Protein AF-A0AAW5ZXC8-F1 (afdb_monomer_lite)

Structure (mmCIF, N/CA/C/O backbone):
data_AF-A0AAW5ZXC8-F1
#
_entry.id   AF-A0AAW5ZXC8-F1
#
loop_
_atom_site.group_PDB
_atom_site.id
_atom_site.type_symbol
_atom_site.label_atom_id
_atom_site.label_alt_id
_atom_site.label_comp_id
_atom_site.label_asym_id
_atom_site.label_entity_id
_atom_site.label_seq_id
_atom_site.pdbx_PDB_ins_code
_atom_site.Cartn_x
_atom_site.Cartn_y
_atom_site.Cartn_z
_atom_site.occupancy
_atom_site.B_iso_or_equiv
_atom_site.auth_seq_id
_atom_site.auth_comp_id
_atom_site.auth_asym_id
_atom_site.auth_atom_id
_atom_site.pdbx_PDB_model_num
ATOM 1 N N . MET A 1 1 ? -8.542 20.300 7.614 1.00 57.69 1 MET A N 1
ATOM 2 C CA . MET A 1 1 ? -8.654 18.977 6.958 1.00 57.69 1 MET A CA 1
ATOM 3 C C . MET A 1 1 ? -8.239 17.897 7.960 1.00 57.69 1 MET A C 1
ATOM 5 O O . MET A 1 1 ? -7.092 17.489 7.976 1.00 57.69 1 MET A O 1
ATOM 9 N N . SER A 1 2 ? -9.147 17.439 8.824 1.00 83.19 2 SER A N 1
ATOM 10 C CA . SER A 1 2 ? -8.755 16.772 10.083 1.00 83.19 2 SER A CA 1
ATOM 11 C C . SER A 1 2 ? -8.271 15.311 9.954 1.00 83.19 2 SER A C 1
ATOM 13 O O . SER A 1 2 ? -7.303 14.927 10.603 1.00 83.19 2 SER A O 1
ATOM 15 N N . LEU A 1 3 ? -8.887 14.486 9.099 1.00 82.62 3 LEU A N 1
ATOM 16 C CA . LEU A 1 3 ? -8.601 13.038 9.065 1.00 82.62 3 LEU A CA 1
ATOM 17 C C . LEU A 1 3 ? -7.239 12.684 8.446 1.00 82.62 3 LEU A C 1
ATOM 19 O O . LEU A 1 3 ? -6.589 11.731 8.871 1.00 82.62 3 LEU A O 1
ATOM 23 N N . ILE A 1 4 ? -6.800 13.444 7.436 1.00 83.00 4 ILE A N 1
ATOM 24 C CA . ILE A 1 4 ? -5.493 13.225 6.797 1.00 83.00 4 ILE A CA 1
ATOM 25 C C . ILE A 1 4 ? -4.369 13.541 7.784 1.00 83.00 4 ILE A C 1
ATOM 27 O O . ILE A 1 4 ? -3.430 12.758 7.896 1.00 83.00 4 ILE A O 1
ATOM 31 N N . GLU A 1 5 ? -4.493 14.645 8.521 1.00 85.25 5 GLU A N 1
ATOM 32 C CA . GLU A 1 5 ? -3.537 15.050 9.555 1.00 85.25 5 GLU A CA 1
ATOM 33 C C . GLU A 1 5 ? -3.473 14.008 10.681 1.00 85.25 5 GLU A C 1
ATOM 35 O O . GLU A 1 5 ? -2.383 13.608 11.079 1.00 85.25 5 GLU A O 1
ATOM 40 N N . GLN A 1 6 ? -4.614 13.472 11.132 1.00 85.50 6 GLN A N 1
ATOM 41 C CA . GLN A 1 6 ? -4.655 12.413 12.153 1.00 85.50 6 GLN A CA 1
ATOM 42 C C . GLN A 1 6 ? -3.902 11.140 11.742 1.00 85.50 6 GLN A C 1
ATOM 44 O O . GLN A 1 6 ? -3.233 10.525 12.568 1.00 85.50 6 GLN A O 1
ATOM 49 N N . MET A 1 7 ? -3.965 10.753 10.465 1.00 87.69 7 MET A N 1
ATOM 50 C CA . MET A 1 7 ? -3.233 9.585 9.953 1.00 87.69 7 MET A CA 1
ATOM 51 C C . MET A 1 7 ? -1.749 9.859 9.669 1.00 87.69 7 MET A C 1
ATOM 53 O O . MET A 1 7 ? -1.017 8.937 9.309 1.00 87.69 7 MET A O 1
ATOM 57 N N . ARG A 1 8 ? -1.310 11.116 9.786 1.00 87.38 8 ARG A N 1
ATOM 58 C CA . ARG A 1 8 ? 0.031 11.599 9.424 1.00 87.38 8 ARG A CA 1
ATOM 59 C C . ARG A 1 8 ? 0.663 12.434 10.543 1.00 87.38 8 ARG A C 1
ATOM 61 O O . ARG A 1 8 ? 1.447 13.339 10.268 1.00 87.38 8 ARG A O 1
ATOM 68 N N . GLU A 1 9 ? 0.317 12.138 11.797 1.00 84.44 9 GLU A N 1
ATOM 69 C CA . GLU A 1 9 ? 0.915 12.768 12.989 1.00 84.44 9 GLU A CA 1
ATOM 70 C C . GLU A 1 9 ? 0.800 14.306 12.979 1.00 84.44 9 GLU A C 1
ATOM 72 O O . GLU A 1 9 ? 1.741 15.034 13.285 1.00 84.44 9 GLU A O 1
ATOM 77 N N . GLY A 1 10 ? -0.361 14.817 12.565 1.00 85.69 10 GLY A N 1
ATOM 78 C CA . GLY A 1 10 ? -0.655 16.250 12.498 1.00 85.69 10 GLY A CA 1
ATOM 79 C C . GLY A 1 10 ? -0.131 16.951 11.244 1.00 85.69 10 GLY A C 1
ATOM 80 O O . GLY A 1 10 ? -0.340 18.150 11.084 1.00 85.69 10 GLY A O 1
ATOM 81 N N . LYS A 1 11 ? 0.536 16.234 10.332 1.00 84.62 11 LYS A N 1
ATOM 82 C CA . LYS A 1 11 ? 1.092 16.808 9.102 1.00 84.62 11 LYS A CA 1
ATOM 83 C C . LYS A 1 11 ? 0.223 16.475 7.899 1.00 84.62 11 LYS A C 1
ATOM 85 O O . LYS A 1 11 ? -0.326 15.387 7.778 1.00 84.62 11 LYS A O 1
ATOM 90 N N . LEU A 1 12 ? 0.191 17.368 6.917 1.00 85.69 12 LEU A N 1
ATOM 91 C CA . LEU A 1 12 ? -0.404 17.048 5.618 1.00 85.69 12 LEU A CA 1
ATOM 92 C C . LEU A 1 12 ? 0.496 16.140 4.773 1.00 85.69 12 LEU A C 1
ATOM 94 O O . LEU A 1 12 ? 0.001 15.483 3.865 1.00 85.69 12 LEU A O 1
ATOM 98 N N . ASN A 1 13 ? 1.797 16.058 5.061 1.00 83.44 13 ASN A N 1
ATOM 99 C CA . ASN A 1 13 ? 2.747 15.221 4.332 1.00 83.44 13 ASN A CA 1
ATOM 100 C C . ASN A 1 13 ? 3.878 14.732 5.251 1.00 83.44 13 ASN A C 1
ATOM 102 O O . ASN A 1 13 ? 4.323 15.465 6.132 1.00 83.44 13 ASN A O 1
ATOM 106 N N . ASN A 1 14 ? 4.377 13.521 4.995 1.00 82.44 14 ASN A N 1
ATOM 107 C CA . ASN A 1 14 ? 5.612 12.997 5.571 1.00 82.44 14 ASN A CA 1
ATOM 108 C C . ASN A 1 14 ? 6.548 12.611 4.415 1.00 82.44 14 ASN A C 1
ATOM 110 O O . ASN A 1 14 ? 6.198 11.757 3.605 1.00 82.44 14 ASN A O 1
ATOM 114 N N . ALA A 1 15 ? 7.697 13.281 4.304 1.00 87.31 15 ALA A N 1
ATOM 115 C CA . ALA A 1 15 ? 8.654 13.063 3.219 1.00 87.31 15 ALA A CA 1
ATOM 116 C C . ALA A 1 15 ? 9.614 11.890 3.479 1.00 87.31 15 ALA A C 1
ATOM 118 O O . ALA A 1 15 ? 10.334 11.490 2.567 1.00 87.31 15 ALA A O 1
ATOM 119 N N . GLU A 1 16 ? 9.621 11.331 4.692 1.00 87.31 16 GLU A N 1
ATOM 120 C CA . GLU A 1 16 ? 10.480 10.202 5.028 1.00 87.31 16 GLU A CA 1
ATOM 121 C C . GLU A 1 16 ? 10.118 8.984 4.173 1.00 87.31 16 GLU A C 1
ATOM 123 O O . GLU A 1 16 ? 8.944 8.612 4.013 1.00 87.31 16 GLU A O 1
ATOM 128 N N . PHE A 1 17 ? 11.154 8.364 3.607 1.00 84.69 17 PHE A N 1
ATOM 129 C CA . PHE A 1 17 ? 11.005 7.174 2.787 1.00 84.69 17 PHE A CA 1
ATOM 130 C C . PHE A 1 17 ? 10.305 6.067 3.584 1.00 84.69 17 PHE A C 1
ATOM 132 O O . PHE A 1 17 ? 10.554 5.869 4.770 1.00 84.69 17 PHE A O 1
ATOM 139 N N . GLY A 1 18 ? 9.364 5.378 2.940 1.00 83.50 18 GLY A N 1
ATOM 140 C CA . GLY A 1 18 ? 8.528 4.369 3.589 1.00 83.50 18 GLY A CA 1
ATOM 141 C C . GLY A 1 18 ? 7.385 4.928 4.444 1.00 83.50 18 GLY A C 1
ATOM 142 O O . GLY A 1 18 ? 6.385 4.238 4.599 1.00 83.50 18 GLY A O 1
ATOM 143 N N . LYS A 1 19 ? 7.437 6.177 4.926 1.00 84.19 19 LYS A N 1
ATOM 144 C CA . LYS A 1 19 ? 6.340 6.764 5.721 1.00 84.19 19 LYS A CA 1
ATOM 145 C C . LYS A 1 19 ? 5.311 7.502 4.879 1.00 84.19 19 LYS A C 1
ATOM 147 O O . LYS A 1 19 ? 4.130 7.491 5.207 1.00 84.19 19 LYS A O 1
ATOM 152 N N . ARG A 1 20 ? 5.717 8.091 3.750 1.00 82.88 20 ARG A N 1
ATOM 153 C CA . ARG A 1 20 ? 4.808 8.878 2.892 1.00 82.88 20 ARG A CA 1
ATOM 154 C C . ARG A 1 20 ? 3.550 8.120 2.450 1.00 82.88 20 ARG A C 1
ATOM 156 O O . ARG A 1 20 ? 2.477 8.713 2.347 1.00 82.88 20 ARG A O 1
ATOM 163 N N . MET A 1 21 ? 3.693 6.824 2.166 1.00 83.69 21 MET A N 1
ATOM 164 C CA . MET A 1 21 ? 2.611 5.959 1.674 1.00 83.69 21 MET A CA 1
ATOM 165 C C . MET A 1 21 ? 1.973 5.086 2.764 1.00 83.69 21 MET A C 1
ATOM 167 O O . MET A 1 21 ? 1.077 4.298 2.465 1.00 83.69 21 MET A O 1
ATOM 171 N N . ILE A 1 22 ? 2.408 5.214 4.020 1.00 86.06 22 ILE A N 1
ATOM 172 C CA . ILE A 1 22 ? 1.900 4.425 5.143 1.00 86.06 22 ILE A CA 1
ATOM 173 C C . ILE A 1 22 ? 1.218 5.377 6.124 1.00 86.06 22 ILE A C 1
ATOM 175 O O . ILE A 1 22 ? 1.861 6.215 6.744 1.00 86.06 22 ILE A O 1
ATOM 179 N N . GLY A 1 23 ? -0.106 5.263 6.244 1.00 86.50 23 GLY A N 1
ATOM 180 C CA . GLY A 1 23 ? -0.857 5.980 7.274 1.00 86.50 23 GLY A CA 1
ATOM 181 C C . GLY A 1 23 ? -0.746 5.285 8.631 1.00 86.50 23 GLY A C 1
ATOM 182 O O . GLY A 1 23 ? -0.681 4.054 8.690 1.00 86.50 23 GLY A O 1
ATOM 183 N N . ASN A 1 24 ? -0.827 6.061 9.707 1.00 88.25 24 ASN A N 1
ATOM 184 C CA . ASN A 1 24 ? -0.851 5.578 11.087 1.00 88.25 24 ASN A CA 1
ATOM 185 C C . ASN 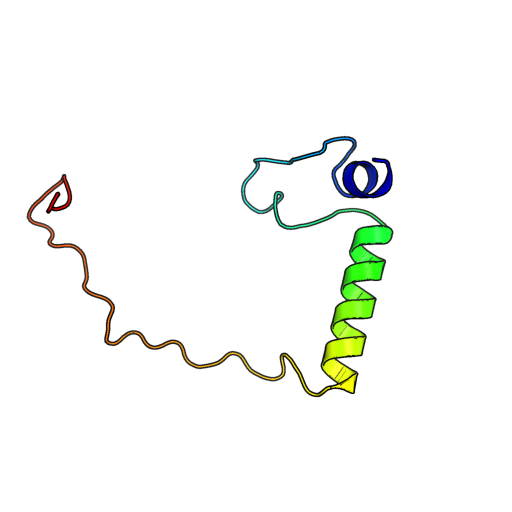A 1 24 ? -2.257 5.716 11.706 1.00 88.25 24 ASN A C 1
ATOM 187 O O . ASN A 1 24 ? -3.126 6.413 11.177 1.00 88.25 24 ASN A O 1
ATOM 191 N N . GLY A 1 25 ? -2.486 5.038 12.832 1.00 90.19 25 GLY A N 1
ATOM 192 C CA . GLY A 1 25 ? -3.715 5.160 13.623 1.00 90.19 25 GLY A CA 1
ATOM 193 C C . GLY A 1 25 ? -4.956 4.458 13.050 1.00 90.19 25 GLY A C 1
ATOM 194 O O . GLY A 1 25 ? -4.921 3.793 12.012 1.00 90.19 25 GLY A O 1
ATOM 195 N N . ILE A 1 26 ? -6.081 4.628 13.752 1.00 92.25 26 ILE A N 1
ATOM 196 C CA . ILE A 1 26 ? -7.312 3.846 13.544 1.00 92.25 26 ILE A CA 1
ATOM 197 C C . ILE A 1 26 ? -7.927 4.021 12.151 1.00 92.25 26 ILE A C 1
ATOM 199 O O . ILE A 1 26 ? -8.437 3.069 11.563 1.00 92.25 26 ILE A O 1
ATOM 203 N N . PHE A 1 27 ? -7.851 5.222 11.576 1.00 91.19 27 PHE A N 1
ATOM 204 C CA . PHE A 1 27 ? -8.402 5.480 10.246 1.00 91.19 27 PHE A CA 1
ATOM 205 C C . PHE A 1 27 ? -7.594 4.793 9.141 1.00 91.19 27 PHE A C 1
ATOM 207 O O . PHE A 1 27 ? -8.187 4.277 8.193 1.00 91.19 27 PHE A O 1
ATOM 214 N N . SER A 1 28 ? -6.267 4.712 9.284 1.00 91.50 28 SER A N 1
ATOM 215 C CA . SER A 1 28 ? -5.419 3.947 8.365 1.00 91.50 28 SER A CA 1
ATOM 216 C C . SER A 1 28 ? -5.785 2.463 8.394 1.00 91.50 28 SER A C 1
ATOM 218 O O . SER A 1 28 ? -5.962 1.830 7.349 1.00 91.50 28 SER A O 1
ATOM 220 N N . GLU A 1 29 ? -5.990 1.914 9.593 1.00 92.50 29 GLU A N 1
ATOM 221 C CA . GLU A 1 29 ? -6.415 0.527 9.771 1.00 92.50 29 GLU A CA 1
ATOM 222 C C . GLU A 1 29 ? -7.816 0.268 9.198 1.00 92.50 29 GLU A C 1
ATOM 224 O O . GLU A 1 29 ? -8.027 -0.711 8.478 1.00 92.50 29 GLU A O 1
ATOM 229 N N . LEU A 1 30 ? -8.761 1.183 9.420 1.00 94.69 30 LEU A N 1
ATOM 230 C CA . LEU A 1 30 ? -10.105 1.105 8.853 1.00 94.69 30 LEU A CA 1
ATOM 231 C C . LEU A 1 30 ? -10.077 1.088 7.317 1.00 94.69 30 LEU A C 1
ATOM 233 O O . LEU A 1 30 ? -10.754 0.265 6.696 1.00 94.69 30 LEU A O 1
ATOM 237 N N . ILE A 1 31 ? -9.285 1.969 6.695 1.00 94.06 31 ILE A N 1
ATOM 238 C CA . ILE A 1 31 ? -9.108 2.009 5.236 1.00 94.06 31 ILE A CA 1
ATOM 239 C C . ILE A 1 31 ? -8.493 0.697 4.742 1.00 94.06 31 ILE A C 1
ATOM 241 O O . ILE A 1 31 ? -9.005 0.101 3.792 1.00 94.06 31 ILE A O 1
ATOM 245 N N . ARG A 1 32 ? -7.448 0.201 5.417 1.00 94.31 32 ARG A N 1
ATOM 246 C CA . ARG A 1 32 ? -6.804 -1.080 5.098 1.00 94.31 32 ARG A CA 1
ATOM 247 C C . ARG A 1 32 ? -7.803 -2.236 5.128 1.00 94.31 32 ARG A C 1
ATOM 249 O O . ARG A 1 32 ? -7.830 -3.042 4.198 1.00 94.31 32 ARG A O 1
ATOM 256 N N . ASN A 1 33 ? -8.627 -2.318 6.168 1.00 96.88 33 ASN A N 1
ATOM 257 C CA . ASN A 1 33 ? -9.607 -3.389 6.333 1.00 96.88 33 ASN A CA 1
ATOM 258 C C . ASN A 1 33 ? -10.708 -3.320 5.269 1.00 96.88 33 ASN A C 1
ATOM 260 O O . ASN A 1 33 ? -11.044 -4.340 4.666 1.00 96.88 33 ASN A O 1
ATOM 264 N N . ARG A 1 34 ?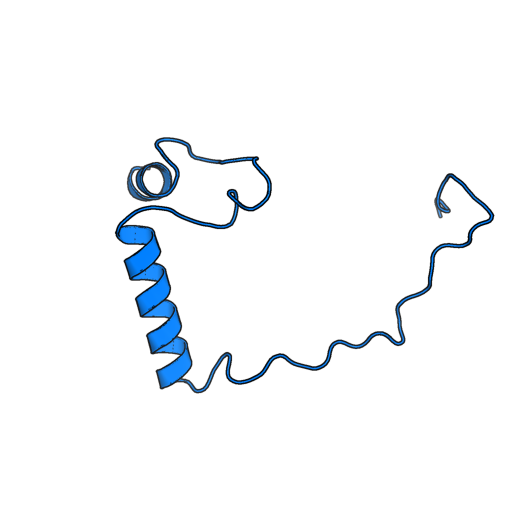 -11.210 -2.117 4.962 1.00 97.25 34 ARG A N 1
ATOM 265 C CA . ARG A 1 34 ? -12.186 -1.904 3.881 1.00 97.25 34 ARG A CA 1
ATOM 266 C C . ARG A 1 34 ? -11.634 -2.306 2.519 1.00 97.25 34 ARG A C 1
ATOM 268 O O . ARG A 1 34 ? -12.321 -2.998 1.772 1.00 97.25 34 ARG A O 1
ATOM 275 N N . PHE A 1 35 ? -10.394 -1.923 2.220 1.00 96.88 35 PHE A N 1
ATOM 276 C CA . PHE A 1 35 ? -9.735 -2.296 0.972 1.00 96.88 35 PHE A CA 1
ATOM 277 C C . PHE A 1 35 ? -9.597 -3.817 0.847 1.00 96.88 35 PHE A C 1
ATOM 279 O O . PHE A 1 35 ? -10.029 -4.392 -0.149 1.00 96.88 35 PHE A O 1
ATOM 286 N N . LYS A 1 36 ? -9.093 -4.491 1.892 1.00 96.69 36 LYS A N 1
ATOM 287 C CA . LYS A 1 36 ? -8.983 -5.960 1.922 1.00 96.69 36 LYS A CA 1
ATOM 288 C C . LYS A 1 36 ? -10.331 -6.648 1.699 1.00 96.69 36 LYS A C 1
ATOM 290 O O . LYS A 1 36 ? -10.411 -7.597 0.920 1.00 96.69 36 LYS A O 1
ATOM 295 N N . LEU A 1 37 ? -11.387 -6.171 2.358 1.00 98.12 37 LEU A N 1
ATOM 296 C CA . LEU A 1 37 ? -12.728 -6.733 2.208 1.00 98.12 37 LEU A CA 1
ATOM 297 C C . LEU A 1 37 ? -13.268 -6.541 0.786 1.00 98.12 37 LEU A C 1
ATOM 299 O O . LEU A 1 37 ? -13.830 -7.476 0.219 1.00 98.12 37 LEU A O 1
ATOM 303 N N . ALA A 1 38 ? -13.067 -5.362 0.194 1.00 98.38 38 ALA A N 1
ATOM 304 C CA . ALA A 1 38 ? -13.451 -5.092 -1.187 1.00 98.38 38 ALA A CA 1
ATOM 305 C C . ALA A 1 38 ? -12.705 -6.010 -2.167 1.00 98.38 38 ALA A C 1
ATOM 307 O O . ALA A 1 38 ? -13.343 -6.620 -3.023 1.00 98.38 38 ALA A O 1
ATOM 308 N N . CYS A 1 39 ? -11.389 -6.183 -1.998 1.00 98.06 39 CYS A N 1
ATOM 309 C CA . CYS A 1 39 ? -10.611 -7.118 -2.809 1.00 98.06 39 CYS A CA 1
ATOM 310 C C . CYS A 1 39 ? -11.152 -8.545 -2.708 1.00 98.06 39 CYS A C 1
ATOM 312 O O . CYS A 1 39 ? -11.384 -9.176 -3.735 1.00 98.06 39 CYS A O 1
ATOM 314 N N . LYS A 1 40 ? -11.442 -9.019 -1.489 1.00 97.12 40 LYS A N 1
ATOM 315 C CA . LYS A 1 40 ? -12.035 -10.344 -1.270 1.00 97.12 40 LYS A CA 1
ATOM 316 C C . LYS A 1 40 ? -13.402 -10.481 -1.948 1.00 97.12 40 LYS A C 1
ATOM 318 O O . LYS A 1 40 ? -13.662 -11.502 -2.571 1.00 97.12 40 LYS A O 1
ATOM 323 N N . ARG A 1 41 ? -14.265 -9.464 -1.841 1.00 98.00 41 ARG A N 1
ATOM 324 C CA . ARG A 1 41 ? -15.621 -9.479 -2.418 1.00 98.00 41 ARG A CA 1
ATOM 325 C C . ARG A 1 41 ? -15.610 -9.529 -3.945 1.00 98.00 41 ARG A C 1
ATOM 327 O O . ARG A 1 41 ? -16.466 -10.178 -4.528 1.00 98.00 41 ARG A O 1
ATOM 334 N N . PHE A 1 42 ? -14.671 -8.829 -4.571 1.00 98.00 42 PHE A N 1
ATOM 335 C CA . PHE A 1 42 ? -14.613 -8.673 -6.025 1.00 98.00 42 PHE A CA 1
ATOM 336 C C . PHE A 1 42 ? -13.534 -9.529 -6.701 1.00 98.00 42 PHE A C 1
ATOM 338 O O . PHE A 1 42 ? -13.310 -9.382 -7.897 1.00 98.00 42 PHE A O 1
ATOM 345 N N . GLY A 1 43 ? -12.846 -10.401 -5.957 1.00 96.56 43 GLY A N 1
ATOM 346 C CA . GLY A 1 43 ? -11.777 -11.243 -6.501 1.00 96.56 43 GLY A CA 1
ATOM 347 C C . GLY A 1 43 ? -10.565 -10.455 -7.015 1.00 96.56 43 GLY A C 1
ATOM 348 O O . GLY A 1 43 ? -9.891 -10.901 -7.938 1.00 96.56 43 GLY A O 1
ATOM 349 N N . LEU A 1 44 ? -10.285 -9.281 -6.443 1.00 96.69 44 LEU A N 1
ATOM 350 C CA . LEU A 1 44 ? -9.148 -8.437 -6.824 1.00 96.69 44 LEU A CA 1
ATOM 351 C C . LEU A 1 44 ? -7.900 -8.784 -6.004 1.00 96.69 44 LEU A C 1
ATOM 353 O O . LEU A 1 44 ? -8.000 -9.338 -4.912 1.00 96.69 44 LEU A O 1
ATOM 357 N N . ASN A 1 45 ? -6.727 -8.361 -6.488 1.00 93.75 45 ASN A N 1
ATOM 358 C CA . ASN A 1 45 ? -5.445 -8.479 -5.776 1.00 93.75 45 ASN A CA 1
ATOM 359 C C . ASN A 1 45 ? -5.091 -9.927 -5.358 1.00 93.75 45 ASN A C 1
ATOM 361 O O . ASN A 1 45 ? -4.457 -10.145 -4.328 1.00 93.75 45 ASN A O 1
ATOM 365 N N . GLN A 1 46 ? -5.517 -10.912 -6.153 1.00 93.38 46 GLN A N 1
ATOM 366 C CA . GLN A 1 46 ? -5.326 -12.338 -5.862 1.00 93.38 46 GLN A CA 1
ATOM 367 C C . GL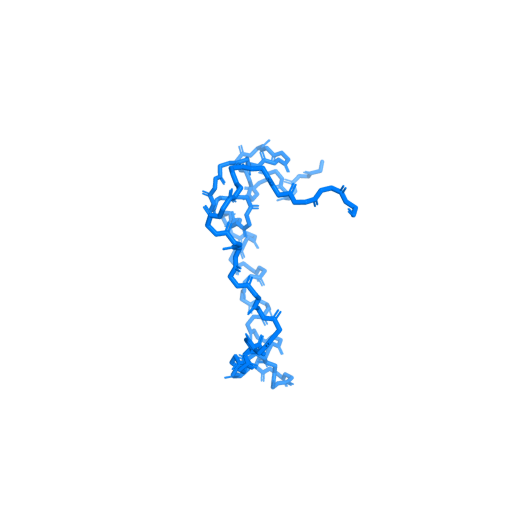N A 1 46 ? -3.903 -12.808 -6.155 1.00 93.38 46 GLN A C 1
ATOM 369 O O . GLN A 1 46 ? -3.366 -13.667 -5.461 1.00 93.38 46 GLN A O 1
ATOM 374 N N . GLN A 1 47 ? -3.292 -12.247 -7.196 1.00 94.31 47 GLN A N 1
ATOM 375 C CA . GLN A 1 47 ? -1.942 -12.572 -7.629 1.00 94.31 47 GLN A CA 1
ATOM 376 C C . GLN A 1 47 ? -1.274 -11.304 -8.146 1.00 94.31 47 GLN A C 1
ATOM 378 O O . GLN A 1 47 ? -1.933 -10.414 -8.691 1.00 94.31 47 GLN A O 1
ATOM 383 N N . ARG A 1 48 ? 0.045 -11.215 -7.966 1.00 92.56 48 ARG A N 1
ATOM 384 C CA . ARG A 1 48 ? 0.831 -10.173 -8.623 1.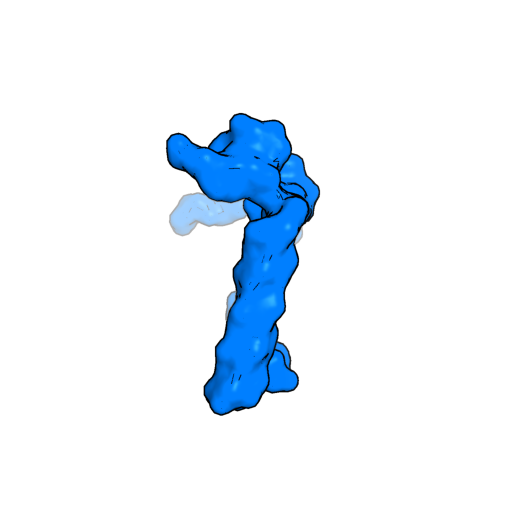00 92.56 48 ARG A CA 1
ATOM 385 C C . ARG A 1 48 ? 1.051 -10.592 -10.075 1.00 92.56 48 ARG A C 1
ATOM 387 O O . ARG A 1 48 ? 1.494 -11.719 -10.286 1.00 92.56 48 ARG A O 1
ATOM 394 N N . PRO A 1 49 ? 0.761 -9.727 -11.058 1.00 91.25 49 PRO A N 1
ATOM 395 C CA . PRO A 1 49 ? 1.081 -10.042 -12.439 1.00 91.25 49 PRO A CA 1
ATOM 396 C C . PRO A 1 49 ? 2.599 -10.141 -12.600 1.00 91.25 49 PRO A C 1
ATOM 398 O O . PRO A 1 49 ? 3.349 -9.383 -11.976 1.00 91.25 49 PRO A O 1
ATOM 401 N N . THR A 1 50 ? 3.051 -11.051 -13.459 1.00 93.81 50 THR A N 1
ATOM 402 C CA . THR A 1 50 ? 4.441 -11.051 -13.914 1.00 93.81 50 THR A CA 1
ATOM 403 C C . THR A 1 50 ? 4.690 -9.756 -14.674 1.00 93.81 50 THR A C 1
ATOM 405 O O . THR A 1 50 ? 3.995 -9.449 -15.643 1.00 93.81 50 THR A O 1
ATOM 408 N N . LEU A 1 51 ? 5.659 -8.972 -14.209 1.00 93.31 51 LEU A N 1
ATOM 409 C CA . LEU A 1 51 ? 6.042 -7.739 -14.881 1.00 93.31 51 LEU A CA 1
ATOM 410 C C . LEU A 1 51 ? 6.863 -8.079 -16.125 1.00 93.31 51 LEU A C 1
ATOM 412 O O . LEU A 1 51 ? 7.720 -8.961 -16.092 1.00 93.31 51 LEU A O 1
ATOM 416 N N . ARG A 1 52 ? 6.605 -7.361 -17.216 1.00 93.44 52 ARG A N 1
ATOM 417 C CA . ARG A 1 52 ? 7.438 -7.415 -18.417 1.00 93.44 52 ARG A CA 1
ATOM 418 C C . ARG A 1 52 ? 8.792 -6.770 -18.127 1.00 93.44 52 ARG A C 1
ATOM 420 O O . ARG A 1 52 ? 8.835 -5.607 -17.732 1.00 93.44 52 ARG A O 1
ATOM 427 N N . LEU A 1 53 ? 9.869 -7.536 -18.296 1.00 92.94 53 LEU A N 1
ATOM 428 C CA . LEU A 1 53 ? 11.257 -7.094 -18.085 1.00 92.94 53 LEU A CA 1
ATOM 429 C C . LEU A 1 53 ? 12.050 -6.996 -19.399 1.00 92.94 53 LEU A C 1
ATOM 431 O O . LEU A 1 53 ? 13.165 -6.495 -19.403 1.00 92.94 53 LEU A O 1
ATOM 435 N N . ASP A 1 54 ? 11.467 -7.440 -20.511 1.00 92.75 54 ASP A N 1
ATOM 436 C CA . ASP A 1 54 ? 12.048 -7.454 -21.860 1.00 92.75 54 ASP A CA 1
ATOM 437 C C . ASP A 1 54 ? 12.321 -6.056 -22.430 1.00 92.75 54 ASP A C 1
ATOM 439 O O . ASP A 1 54 ? 13.155 -5.903 -23.314 1.00 92.75 54 ASP A O 1
ATOM 443 N N . LEU A 1 55 ? 11.638 -5.032 -21.914 1.00 90.31 55 LEU A N 1
ATOM 444 C CA . LEU A 1 55 ? 11.843 -3.634 -22.304 1.00 90.31 55 LEU A CA 1
ATOM 445 C C . LEU A 1 55 ? 12.890 -2.911 -21.448 1.00 90.31 55 LEU A C 1
ATOM 447 O O . LEU A 1 55 ? 13.187 -1.744 -21.701 1.00 90.31 55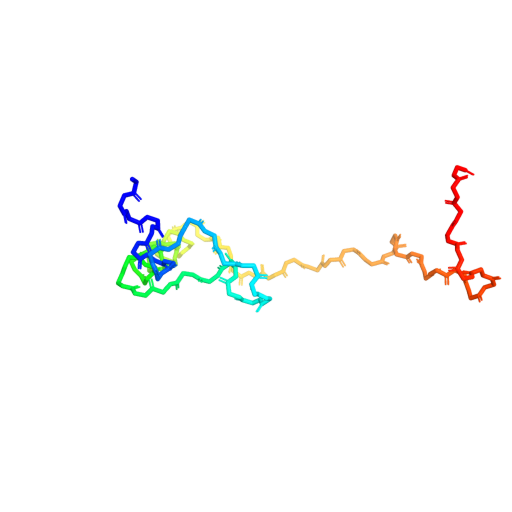 LEU A O 1
ATOM 451 N N . PHE A 1 56 ? 13.408 -3.560 -20.404 1.00 89.56 56 PHE A N 1
ATOM 452 C CA . PHE A 1 56 ? 14.428 -2.954 -19.567 1.00 89.56 56 PHE A CA 1
ATOM 453 C C . PHE A 1 56 ? 15.783 -3.039 -20.268 1.00 89.56 56 PHE A C 1
ATOM 455 O O . PHE A 1 56 ? 16.311 -4.124 -20.502 1.00 89.56 56 PHE A O 1
ATOM 462 N N . LEU A 1 57 ? 16.361 -1.880 -20.565 1.00 84.12 57 LEU A N 1
ATOM 463 C CA . LEU A 1 57 ? 17.731 -1.762 -21.038 1.00 84.12 57 LEU A CA 1
ATOM 464 C C . LEU A 1 57 ? 18.591 -1.311 -19.860 1.00 84.12 57 LEU A C 1
ATOM 466 O O . LEU A 1 57 ? 18.314 -0.276 -19.249 1.00 84.1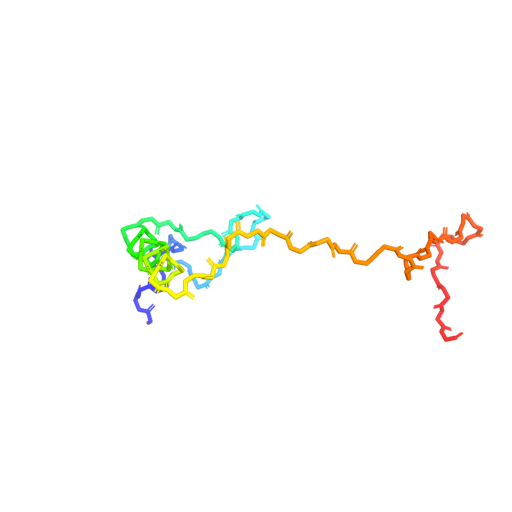2 57 LEU A O 1
ATOM 470 N N . SER A 1 58 ? 19.615 -2.098 -19.520 1.00 80.56 58 SER A N 1
ATOM 471 C CA . SER A 1 58 ? 20.614 -1.653 -18.547 1.00 80.56 58 SER A CA 1
ATOM 472 C C . SER A 1 58 ? 21.253 -0.361 -19.065 1.00 80.56 58 SER A C 1
ATOM 474 O O . SER A 1 58 ? 21.588 -0.312 -20.250 1.00 80.56 58 SER A O 1
ATOM 476 N N . PRO A 1 59 ? 21.440 0.670 -18.222 1.00 77.31 59 PRO A N 1
ATOM 477 C CA . PRO A 1 59 ? 22.153 1.868 -18.644 1.00 77.31 59 PRO A CA 1
ATOM 478 C C . PRO A 1 59 ? 23.556 1.488 -19.125 1.00 77.31 59 PRO A C 1
ATOM 480 O O . PRO A 1 59 ? 24.204 0.622 -18.525 1.00 77.31 59 PRO A O 1
ATOM 483 N N . GLU A 1 60 ? 24.020 2.118 -20.205 1.00 74.62 60 GLU A N 1
ATOM 484 C CA . GLU A 1 60 ? 25.388 1.913 -20.666 1.00 74.62 60 GLU A CA 1
ATOM 485 C C . GLU A 1 60 ? 26.378 2.397 -19.602 1.00 74.62 60 GLU A C 1
ATOM 487 O O . GLU A 1 60 ? 26.311 3.525 -19.115 1.00 74.62 60 GLU A O 1
ATOM 492 N N . THR A 1 61 ? 27.340 1.542 -19.258 1.00 67.62 61 THR A N 1
ATOM 493 C CA . THR A 1 61 ? 28.431 1.841 -18.316 1.00 67.62 61 THR A CA 1
ATOM 494 C C . THR A 1 61 ? 29.352 2.978 -18.773 1.00 67.62 61 THR A C 1
ATOM 496 O O . THR A 1 61 ? 30.191 3.426 -17.996 1.00 67.62 61 THR A O 1
ATOM 499 N N . SER A 1 62 ? 29.230 3.432 -20.023 1.00 64.19 62 SER A N 1
ATOM 500 C CA . SER A 1 62 ? 30.152 4.355 -20.689 1.00 64.19 62 SER A CA 1
ATOM 501 C C . SER A 1 62 ? 29.900 5.838 -20.387 1.00 64.19 62 SER A C 1
ATOM 503 O O . SER A 1 62 ? 30.768 6.658 -20.682 1.00 64.19 62 SER A O 1
ATOM 505 N N . SER A 1 63 ? 28.782 6.212 -19.755 1.00 62.91 63 SER A N 1
ATOM 506 C CA . SER A 1 63 ? 28.493 7.619 -19.456 1.00 62.91 63 SER A CA 1
ATOM 507 C C . SER A 1 63 ? 27.981 7.821 -18.029 1.00 62.91 63 SER A C 1
ATOM 509 O O . SER A 1 63 ? 26.888 7.381 -17.681 1.00 62.91 63 SER A O 1
ATOM 511 N N . GLN A 1 64 ? 28.724 8.577 -17.210 1.00 64.88 64 GLN A N 1
ATOM 512 C CA . GLN A 1 64 ? 28.238 9.094 -15.916 1.00 64.88 64 GLN A CA 1
ATOM 513 C C . GLN A 1 64 ? 27.001 10.004 -16.057 1.00 64.88 64 GLN A C 1
ATOM 515 O O . GLN A 1 64 ? 26.344 10.314 -15.065 1.00 64.88 64 GLN A O 1
ATOM 520 N N . GLN A 1 65 ? 26.670 10.419 -17.280 1.00 69.31 65 GLN A N 1
ATOM 521 C CA . GLN A 1 65 ? 25.543 11.277 -17.608 1.00 69.31 65 GLN A CA 1
ATOM 522 C C . GLN A 1 65 ? 24.706 10.612 -18.705 1.00 69.31 65 GLN A C 1
ATOM 524 O O . GLN A 1 65 ? 25.231 10.320 -19.772 1.00 69.31 65 GLN A O 1
ATOM 529 N N . GLY A 1 66 ? 23.423 10.348 -18.433 1.00 68.81 66 GLY A N 1
ATOM 530 C CA . GLY A 1 66 ? 22.508 9.756 -19.418 1.00 68.81 66 GLY A CA 1
ATOM 531 C C . GLY A 1 66 ? 22.346 10.632 -20.666 1.00 68.81 66 GLY A C 1
ATOM 532 O O . GLY A 1 66 ? 22.544 11.846 -20.606 1.00 68.81 66 GLY A O 1
ATOM 533 N N . SER A 1 67 ? 21.979 10.027 -21.797 1.00 67.00 67 SER A N 1
ATOM 534 C CA . SER A 1 67 ? 21.744 10.755 -23.048 1.00 67.00 67 SER A CA 1
ATOM 535 C C . SER A 1 67 ? 20.560 11.716 -22.905 1.00 67.00 67 SER A C 1
ATOM 537 O O . SER A 1 67 ? 19.445 11.300 -22.580 1.00 67.00 67 SER A O 1
ATOM 539 N N . LEU A 1 68 ? 20.798 13.002 -23.161 1.00 62.88 68 LEU A N 1
ATOM 540 C CA . LEU A 1 68 ? 19.746 13.995 -23.343 1.00 62.88 68 LEU A CA 1
ATOM 541 C C . LEU A 1 68 ? 19.497 14.142 -24.844 1.00 62.88 68 LEU A C 1
ATOM 543 O O . LEU A 1 68 ? 20.291 14.788 -25.523 1.00 62.88 68 LEU A O 1
ATOM 547 N N . PHE A 1 69 ? 18.363 13.580 -25.271 1.00 69.19 69 PHE A N 1
ATOM 548 C CA . PHE A 1 69 ? 17.818 13.558 -26.635 1.00 69.19 69 PHE A CA 1
ATOM 549 C C . PHE A 1 69 ? 18.531 12.629 -27.622 1.00 69.19 69 PHE A C 1
ATOM 551 O O . PHE A 1 69 ? 19.775 12.673 -27.726 1.00 69.19 69 PHE A O 1
#

Organism: Ralstonia solanacearum (NCBI:txid305)

pLDDT: mean 86.19, std 10.18, range [57.69, 98.38]

Radius of gyration: 19.6 Å; chains: 1; bounding box: 46×32×40 Å

Secondary structure (DSSP, 8-state):
-HHHHHTTTT-S---STTTTT---HHHHHHHHHHHHHHHHHHT-SSSPPPPP-TTPPPPPTT-SS----

Foldseek 3Di:
DPPCCQQLVNDVADPDPPNRPQTDDDVSVVVVVVVVVVCVVVVHPVDDDDDDPVPDDDQDPPDPDDDDD

Sequence (69 aa):
MSLIEQMREGKLNNAEFGKRMIGNGIFSELIRNRFKLACKRFGLNQQRPTLRLDLFLSPETSSQQGSLF